Protein AF-A0A536NIT0-F1 (afdb_monomer)

Foldseek 3Di:
DDPVVVVVVVCVVVVVVVVCVVVVPDDPLCPVLVVLLVQLVVLCQLVVLVVQCVPDDDPVSVVVSVVSNVVSVCSNVVSVVVSVVSCVVVPPDDDPPDD

Mean predicted aligned error: 5.68 Å

Radius of gyration: 19.62 Å; Cα contacts (8 Å, |Δi|>4): 56; chains: 1; bounding box: 55×38×44 Å

Secondary structure (DSSP, 8-state):
--HHHHHHHHHHHHHHHHHHHHHTTS-GGGHHHHHHHHHHHGGGHHHHHHHHHHT--SHHHHHHHHHHHHHHHHHHHHHHHHHHHHHHTTS--PPP---

Nearest PDB structures (foldseek):
  4o93-assembly1_A  TM=9.465E-01  e=9.249E-07  Thermus thermophilus HB27
  4o9p-assembly2_A  TM=9.479E-01  e=1.241E-06  Thermus thermophilus HB27
  4o9u-assembly1_A  TM=9.653E-01  e=3.184E-06  Thermus thermophilus HB27
  4o9t-assembly4_G  TM=9.555E-01  e=6.085E-06  Thermus thermophilus HB27

pLDDT: mean 93.03, std 9.58, range [58.72, 98.44]

Sequence (99 aa):
MSTELLNEFTFFVLAVFVGIEVISKVPTILHTPLMSGTNAIHGIILVGAIVIAAGASSPVSIALGLVAVILATTNVVGGFVVTDRMLEMFKGRQAPRNQ

Structure (mmCIF, N/CA/C/O backbone):
data_AF-A0A536NIT0-F1
#
_entry.id   AF-A0A536NIT0-F1
#
loop_
_atom_site.group_PDB
_atom_site.id
_atom_site.type_symbol
_atom_site.label_atom_id
_atom_site.label_alt_id
_atom_site.label_comp_id
_atom_site.label_asym_id
_atom_site.label_entity_id
_atom_site.label_seq_id
_atom_site.pdbx_PDB_ins_code
_atom_site.Cartn_x
_atom_site.Cartn_y
_atom_site.Cartn_z
_atom_site.occupancy
_atom_site.B_iso_or_equiv
_atom_site.auth_seq_id
_atom_site.auth_comp_id
_atom_site.auth_asym_id
_atom_site.auth_atom_id
_atom_site.pdbx_PDB_model_num
ATOM 1 N N . MET A 1 1 ? 16.005 23.050 -8.428 1.00 64.06 1 MET A N 1
ATOM 2 C CA . MET A 1 1 ? 15.093 21.885 -8.376 1.00 64.06 1 MET A CA 1
ATOM 3 C C . MET A 1 1 ? 14.054 22.052 -9.471 1.00 64.06 1 MET A C 1
ATOM 5 O O . MET A 1 1 ? 13.638 23.185 -9.683 1.00 64.06 1 MET A O 1
ATOM 9 N N . SER A 1 2 ? 13.681 20.987 -10.185 1.00 88.56 2 SER A N 1
ATOM 10 C CA . SER A 1 2 ? 12.540 21.028 -11.112 1.00 88.56 2 SER A CA 1
ATOM 11 C C . SER A 1 2 ? 11.237 21.226 -10.326 1.00 88.56 2 SER A C 1
ATOM 13 O O . SER A 1 2 ? 11.141 20.827 -9.164 1.00 88.56 2 SER A O 1
ATOM 15 N N . THR A 1 3 ? 10.243 21.871 -10.937 1.00 93.25 3 THR A N 1
ATOM 16 C CA . THR A 1 3 ? 8.918 22.095 -10.330 1.00 93.25 3 THR A CA 1
ATOM 17 C C . THR A 1 3 ? 8.217 20.781 -9.979 1.00 93.25 3 THR A C 1
ATOM 19 O O . THR A 1 3 ? 7.574 20.701 -8.940 1.00 93.25 3 THR A O 1
ATOM 22 N N . GLU A 1 4 ? 8.402 19.733 -10.784 1.00 95.06 4 GLU A N 1
ATOM 23 C CA . GLU A 1 4 ? 7.899 18.379 -10.507 1.00 95.06 4 GLU A CA 1
ATOM 24 C C . GLU A 1 4 ? 8.472 17.801 -9.212 1.00 95.06 4 GLU A C 1
ATOM 26 O O . GLU A 1 4 ? 7.708 17.409 -8.336 1.00 95.06 4 GLU A O 1
ATOM 31 N N . LEU A 1 5 ? 9.797 17.844 -9.033 1.00 95.25 5 LEU A N 1
ATOM 32 C CA . LEU A 1 5 ? 10.438 17.338 -7.817 1.00 95.25 5 LEU A CA 1
ATOM 33 C C . LEU A 1 5 ? 9.992 18.122 -6.575 1.00 95.25 5 LEU A C 1
ATOM 35 O O . LEU A 1 5 ? 9.806 17.542 -5.509 1.00 95.25 5 LEU A O 1
ATOM 39 N N . LEU A 1 6 ? 9.810 19.443 -6.702 1.00 96.00 6 LEU A N 1
ATOM 40 C CA . LEU A 1 6 ? 9.258 20.263 -5.620 1.00 96.00 6 LEU A CA 1
ATOM 41 C C . LEU A 1 6 ? 7.822 19.843 -5.271 1.00 96.00 6 LEU A C 1
ATOM 43 O O . LEU A 1 6 ? 7.490 19.761 -4.088 1.00 96.00 6 LEU A O 1
ATOM 47 N N . ASN A 1 7 ? 6.988 19.543 -6.268 1.00 96.75 7 ASN A N 1
ATOM 48 C CA . ASN A 1 7 ? 5.612 19.094 -6.056 1.00 96.75 7 ASN A CA 1
ATOM 49 C C . ASN A 1 7 ? 5.558 17.703 -5.411 1.00 96.75 7 ASN A C 1
ATOM 51 O O . ASN A 1 7 ? 4.870 17.531 -4.409 1.00 96.75 7 ASN A O 1
ATOM 55 N N . GLU A 1 8 ? 6.314 16.731 -5.928 1.00 96.19 8 GLU A N 1
ATOM 56 C CA . GLU A 1 8 ? 6.403 15.376 -5.368 1.00 96.19 8 GLU A CA 1
ATOM 57 C C . GLU A 1 8 ? 6.904 15.402 -3.925 1.00 96.19 8 GLU A C 1
ATOM 59 O O . GLU A 1 8 ? 6.322 14.760 -3.051 1.00 96.19 8 GLU A O 1
ATOM 64 N N . PHE A 1 9 ? 7.935 16.203 -3.647 1.00 97.00 9 PHE A N 1
ATOM 65 C CA . PHE A 1 9 ? 8.449 16.373 -2.294 1.00 97.00 9 PHE A CA 1
ATOM 66 C C . PHE A 1 9 ? 7.422 17.038 -1.369 1.00 97.00 9 PHE A C 1
ATOM 68 O O . PHE A 1 9 ? 7.249 16.610 -0.229 1.00 97.00 9 PHE A O 1
ATOM 75 N N . THR A 1 10 ? 6.690 18.038 -1.863 1.00 97.31 10 THR A N 1
ATOM 76 C CA . THR A 1 10 ? 5.598 18.672 -1.111 1.00 97.31 10 THR A CA 1
ATOM 77 C C . THR A 1 10 ? 4.508 17.656 -0.773 1.00 97.31 10 THR A C 1
ATOM 79 O O . THR A 1 10 ? 4.105 17.554 0.385 1.00 97.31 10 THR A O 1
ATOM 82 N N . PHE A 1 11 ? 4.062 16.857 -1.747 1.00 97.56 11 PHE A N 1
ATOM 83 C CA . PHE A 1 11 ? 3.067 15.808 -1.521 1.00 97.56 11 PHE A CA 1
ATOM 84 C C . PHE A 1 11 ? 3.566 14.745 -0.549 1.00 97.56 11 PHE A C 1
ATOM 86 O O . PHE A 1 11 ? 2.821 14.350 0.344 1.00 97.56 11 PHE A O 1
ATOM 93 N N . PHE A 1 12 ? 4.824 14.326 -0.673 1.00 97.81 12 PHE A N 1
ATOM 94 C CA . PHE A 1 12 ? 5.445 13.372 0.236 1.00 97.81 12 PHE A CA 1
ATOM 95 C C . PHE A 1 12 ? 5.430 13.881 1.682 1.00 97.81 12 PHE A C 1
ATOM 97 O O . PHE A 1 12 ? 4.930 13.195 2.572 1.00 97.81 12 PHE A O 1
ATOM 104 N N . VAL A 1 13 ? 5.912 15.104 1.916 1.00 98.25 13 VAL A N 1
ATOM 105 C CA . VAL A 1 13 ? 5.955 15.702 3.257 1.00 98.25 13 VAL A CA 1
ATOM 106 C C . VAL A 1 13 ? 4.546 15.854 3.835 1.00 98.25 13 VAL A C 1
ATOM 108 O O . VAL A 1 13 ? 4.304 15.447 4.971 1.00 98.25 13 VAL A O 1
ATOM 111 N N . LEU A 1 14 ? 3.594 16.381 3.057 1.00 98.44 14 LEU A N 1
ATOM 112 C CA . LEU A 1 14 ? 2.208 16.536 3.507 1.00 98.44 14 LEU A CA 1
ATOM 113 C C . LEU A 1 14 ? 1.541 15.185 3.808 1.00 98.44 14 LEU A C 1
ATOM 115 O O . LEU A 1 14 ? 0.859 15.062 4.823 1.00 98.44 14 LEU A O 1
ATOM 119 N N . ALA A 1 15 ? 1.771 14.157 2.987 1.00 97.88 15 ALA A N 1
ATOM 120 C CA . ALA A 1 15 ? 1.247 12.813 3.222 1.00 97.88 15 ALA A CA 1
ATOM 121 C C . ALA A 1 15 ? 1.801 12.191 4.515 1.00 97.88 15 ALA A C 1
ATOM 123 O O . ALA A 1 15 ? 1.048 11.549 5.248 1.00 97.88 15 ALA A O 1
ATOM 124 N N . VAL A 1 16 ? 3.080 12.420 4.839 1.00 98.19 16 VAL A N 1
ATOM 125 C CA . VAL A 1 16 ? 3.677 11.982 6.113 1.00 98.19 16 VAL A CA 1
ATOM 126 C C . VAL A 1 16 ? 2.986 12.653 7.301 1.00 98.19 16 VAL A C 1
ATOM 128 O O . VAL A 1 16 ? 2.591 11.959 8.239 1.00 98.19 16 VAL A O 1
ATOM 131 N N . PHE A 1 17 ? 2.778 13.975 7.254 1.00 9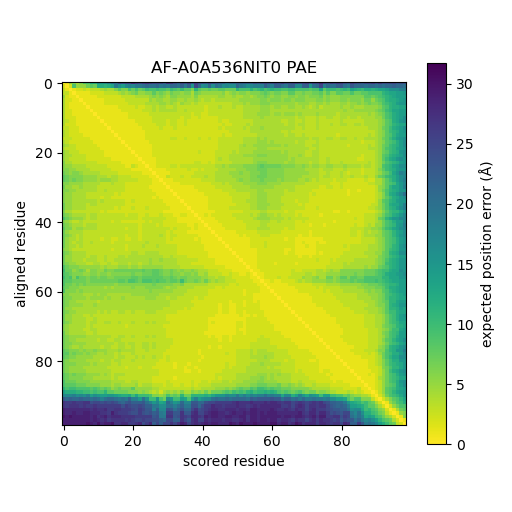8.38 17 PHE A N 1
ATOM 132 C CA . PHE A 1 17 ? 2.049 14.690 8.310 1.00 98.38 17 PHE A CA 1
ATOM 133 C C . PHE A 1 17 ? 0.627 14.152 8.490 1.00 98.38 17 PHE A C 1
ATOM 135 O O . PHE A 1 17 ? 0.211 13.882 9.616 1.00 98.38 17 PHE A O 1
ATOM 142 N N . VAL A 1 18 ? -0.098 13.931 7.389 1.00 98.19 18 VAL A N 1
ATOM 143 C CA . VAL A 1 18 ? -1.440 13.332 7.424 1.00 98.19 18 VAL A CA 1
ATOM 144 C C . VAL A 1 18 ? -1.399 11.934 8.045 1.00 98.19 18 VAL A C 1
ATOM 146 O O . VAL A 1 18 ? -2.225 11.625 8.901 1.00 98.19 18 VAL A O 1
ATOM 149 N N . GLY A 1 19 ? -0.425 11.099 7.674 1.00 96.69 19 GLY A N 1
ATOM 150 C CA . GLY A 1 19 ? -0.263 9.756 8.230 1.00 96.69 19 GLY A CA 1
ATOM 151 C C . GLY A 1 19 ? -0.074 9.759 9.750 1.00 96.69 19 GLY A C 1
ATOM 152 O O . GLY A 1 19 ? -0.765 9.023 10.455 1.00 96.69 19 GLY A O 1
ATOM 153 N N . ILE A 1 20 ? 0.803 10.628 10.262 1.00 97.62 20 ILE A N 1
ATOM 154 C CA . ILE A 1 20 ? 1.038 10.790 11.707 1.00 97.62 20 ILE A CA 1
ATOM 155 C C . ILE A 1 20 ? -0.249 11.232 12.414 1.00 97.62 20 ILE A C 1
ATOM 157 O O . ILE A 1 20 ? -0.643 10.639 13.421 1.00 97.62 20 ILE A O 1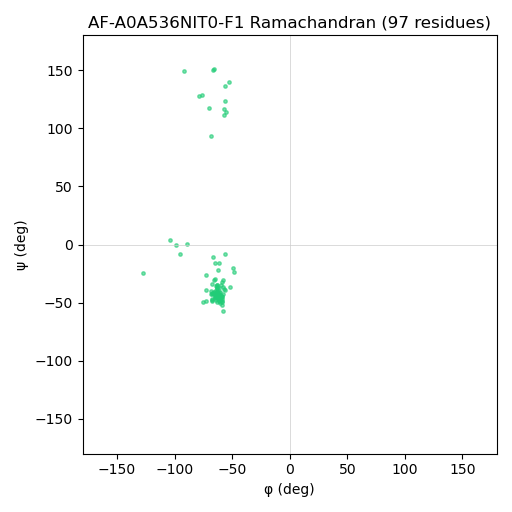
ATOM 161 N N . GLU A 1 21 ? -0.928 12.243 11.874 1.00 97.81 21 GLU A N 1
A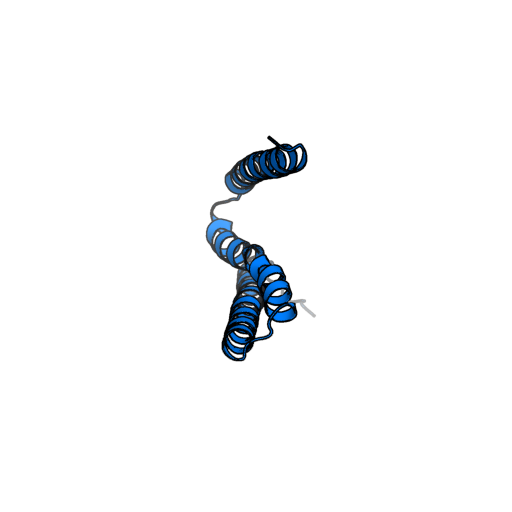TOM 162 C CA . GLU A 1 21 ? -2.112 12.849 12.484 1.00 97.81 21 GLU A CA 1
ATOM 163 C C . GLU A 1 21 ? -3.321 11.899 12.521 1.00 97.81 21 GLU A C 1
ATOM 165 O O . GLU A 1 21 ? -4.121 11.939 13.463 1.00 97.81 21 GLU A O 1
ATOM 170 N N . VAL A 1 22 ? -3.459 11.034 11.510 1.00 96.62 22 VAL A N 1
ATOM 171 C CA . VAL A 1 22 ? -4.517 10.017 11.435 1.00 96.62 22 VAL A CA 1
ATOM 172 C C . VAL A 1 22 ? -4.226 8.853 12.383 1.00 96.62 22 VAL A C 1
ATOM 174 O O . VAL A 1 22 ? -5.099 8.487 13.172 1.00 96.62 22 VAL A O 1
ATOM 177 N N . ILE A 1 23 ? -3.010 8.291 12.360 1.00 96.19 23 ILE A N 1
ATOM 178 C CA . ILE A 1 23 ? -2.648 7.129 13.195 1.00 96.19 23 ILE A CA 1
ATOM 179 C C . ILE A 1 23 ? -2.696 7.481 14.688 1.00 96.19 23 ILE A C 1
ATOM 181 O O . ILE A 1 23 ? -3.155 6.666 15.489 1.00 96.19 23 ILE A O 1
ATOM 185 N N . SER A 1 24 ? -2.313 8.707 15.061 1.00 96.75 24 SER A N 1
ATOM 186 C CA . SER A 1 24 ? -2.318 9.174 16.457 1.00 96.75 24 SER A CA 1
ATOM 187 C C . SER A 1 24 ? -3.709 9.189 17.108 1.00 96.75 24 SER A C 1
ATOM 189 O O . SER A 1 24 ? -3.809 9.266 18.330 1.00 96.75 24 SER A O 1
ATOM 191 N N . LYS A 1 25 ? -4.790 9.110 16.318 1.00 96.75 25 LYS A N 1
ATOM 192 C CA . LYS A 1 25 ? -6.179 9.113 16.810 1.00 96.75 25 LYS A CA 1
ATOM 193 C C . LYS A 1 25 ? -6.853 7.741 16.788 1.00 96.75 25 LYS A C 1
ATOM 195 O O . LYS A 1 25 ? -8.041 7.646 17.092 1.00 96.75 25 LYS A O 1
ATOM 200 N N . VAL A 1 26 ? -6.139 6.680 16.416 1.00 96.44 26 VAL A N 1
ATOM 201 C CA . VAL A 1 26 ? -6.715 5.331 16.379 1.00 96.44 26 VAL A CA 1
ATOM 202 C C . VAL A 1 26 ? -6.763 4.748 17.800 1.00 96.44 26 VAL A C 1
ATOM 204 O O . VAL A 1 26 ? -5.734 4.731 18.477 1.00 96.44 26 VAL A O 1
ATOM 207 N N . PRO A 1 27 ? -7.919 4.247 18.279 1.00 95.44 27 PRO A N 1
ATOM 208 C CA . PRO A 1 27 ? -8.019 3.626 19.598 1.00 95.44 27 PRO A CA 1
ATOM 209 C C . PRO A 1 27 ? -7.196 2.335 19.674 1.00 95.44 27 PRO A C 1
ATOM 211 O O . PRO A 1 27 ? -7.065 1.605 18.690 1.00 95.44 27 PRO A O 1
ATOM 214 N N . THR A 1 28 ? -6.711 1.998 20.870 1.00 94.06 28 THR A N 1
ATOM 215 C CA . THR A 1 28 ? -5.774 0.878 21.079 1.00 94.06 28 THR A CA 1
ATOM 216 C C . THR A 1 28 ? -6.309 -0.479 20.628 1.00 94.06 28 THR A C 1
ATOM 218 O O . THR A 1 28 ? -5.553 -1.310 20.128 1.00 94.06 28 THR A O 1
ATOM 221 N N . ILE A 1 29 ? -7.625 -0.683 20.728 1.00 93.75 29 ILE A N 1
ATOM 222 C CA . ILE A 1 29 ? -8.302 -1.907 20.283 1.00 93.75 29 ILE A CA 1
ATOM 223 C C . ILE A 1 29 ? -8.174 -2.147 18.768 1.00 93.75 29 ILE A C 1
ATOM 225 O O . ILE A 1 29 ? -8.278 -3.281 18.309 1.00 93.75 29 ILE A O 1
ATOM 229 N N . LEU A 1 30 ? -7.910 -1.093 17.990 1.00 95.06 30 LEU A N 1
ATOM 230 C CA . LEU A 1 30 ? -7.766 -1.158 16.540 1.00 95.06 30 LEU A CA 1
ATOM 231 C C . LEU A 1 30 ? -6.309 -1.212 16.069 1.00 95.06 30 LEU A C 1
ATOM 233 O O . LEU A 1 30 ? -6.109 -1.319 14.867 1.00 95.06 30 LEU A O 1
ATOM 237 N N . HIS A 1 31 ? -5.287 -1.196 16.934 1.00 95.31 31 HIS A N 1
ATOM 238 C CA . HIS A 1 31 ? -3.892 -1.217 16.461 1.00 95.31 31 HIS A CA 1
ATOM 239 C C . HIS A 1 31 ? -3.538 -2.473 15.653 1.00 95.31 31 HIS A C 1
ATOM 241 O O . HIS A 1 31 ? -2.830 -2.371 14.654 1.00 95.31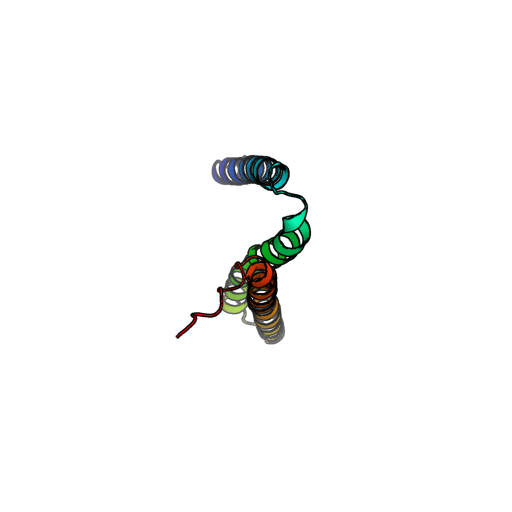 31 HIS A O 1
ATOM 247 N N . THR A 1 32 ? -4.056 -3.643 16.032 1.00 95.12 32 THR A N 1
ATOM 248 C CA . THR A 1 32 ? -3.801 -4.895 15.300 1.00 95.12 32 THR A CA 1
ATOM 249 C C . THR A 1 32 ? -4.548 -4.943 13.957 1.00 95.12 32 THR A C 1
ATOM 251 O O . THR A 1 32 ? -3.894 -5.180 12.938 1.00 95.12 32 THR A O 1
ATOM 254 N N . PRO A 1 33 ? -5.864 -4.636 13.885 1.00 94.75 33 PRO A N 1
ATOM 255 C CA . PRO A 1 33 ? -6.539 -4.431 12.602 1.00 94.75 33 PRO A CA 1
ATOM 256 C C . PRO A 1 33 ? -5.892 -3.341 11.740 1.00 94.75 33 PRO A C 1
ATOM 258 O O . PRO A 1 33 ? -5.771 -3.515 10.532 1.00 94.75 33 PRO A O 1
ATOM 261 N N . LEU A 1 34 ? -5.433 -2.240 12.346 1.00 95.81 34 LEU A N 1
ATOM 262 C CA . LEU A 1 34 ? -4.739 -1.152 11.657 1.00 95.81 34 LEU A CA 1
ATOM 263 C C . LEU A 1 34 ? -3.418 -1.635 11.059 1.00 95.81 34 LEU A C 1
ATOM 265 O O . LEU A 1 34 ? -3.149 -1.334 9.904 1.00 95.81 34 LEU A O 1
ATOM 269 N N . MET A 1 35 ? -2.622 -2.400 11.810 1.00 95.31 35 MET A N 1
ATOM 270 C CA . MET A 1 35 ? -1.376 -2.997 11.323 1.00 95.31 35 MET A CA 1
ATOM 271 C C . MET A 1 35 ? -1.626 -3.900 10.108 1.00 95.31 35 MET A C 1
ATOM 273 O O . MET A 1 35 ? -0.889 -3.835 9.127 1.00 95.31 35 MET A O 1
ATOM 277 N N . SER A 1 36 ? -2.684 -4.715 10.140 1.00 95.62 36 SER A N 1
ATOM 278 C CA . SER A 1 36 ? -3.083 -5.526 8.983 1.00 95.62 36 SER A CA 1
ATOM 279 C C . SER A 1 36 ? -3.576 -4.660 7.815 1.00 95.62 36 SER A C 1
ATOM 281 O O . SER A 1 36 ? -3.211 -4.901 6.664 1.00 95.62 36 SER A O 1
ATOM 283 N N . GLY A 1 37 ? -4.362 -3.619 8.096 1.00 95.19 37 GLY A N 1
ATOM 284 C CA . GLY A 1 37 ? -4.902 -2.714 7.084 1.00 95.19 37 GLY A CA 1
ATOM 285 C C . GLY A 1 37 ? -3.816 -1.916 6.366 1.00 95.19 37 GLY A C 1
ATOM 286 O O . GLY A 1 37 ? -3.820 -1.841 5.140 1.00 95.19 37 GLY A O 1
ATOM 287 N N . THR A 1 38 ? -2.831 -1.382 7.092 1.00 95.75 38 THR A N 1
ATOM 288 C CA . THR A 1 38 ? -1.674 -0.715 6.475 1.00 95.75 38 THR A CA 1
ATOM 289 C C . THR A 1 38 ? -0.814 -1.701 5.686 1.00 95.75 38 THR A C 1
ATOM 291 O O . THR A 1 38 ? -0.274 -1.315 4.648 1.00 95.75 38 THR A O 1
ATOM 294 N N . ASN A 1 39 ? -0.766 -2.980 6.093 1.00 95.00 39 ASN A N 1
ATOM 295 C CA . ASN A 1 39 ? -0.156 -4.048 5.300 1.00 95.00 39 ASN A CA 1
ATOM 296 C C . ASN A 1 39 ? -0.868 -4.292 3.955 1.00 95.00 39 ASN A C 1
ATOM 298 O O . ASN A 1 39 ? -0.211 -4.579 2.963 1.00 95.00 39 ASN A O 1
ATOM 302 N N . ALA A 1 40 ? -2.193 -4.147 3.901 1.00 94.38 40 ALA A N 1
ATOM 303 C CA . ALA A 1 40 ? -2.953 -4.238 2.654 1.00 94.38 40 ALA A CA 1
ATOM 304 C C . ALA A 1 40 ? -2.750 -3.007 1.750 1.00 94.38 40 ALA A C 1
ATOM 306 O O . ALA A 1 40 ? -2.641 -3.138 0.532 1.00 94.38 40 ALA A O 1
ATOM 307 N N . ILE A 1 41 ? -2.675 -1.809 2.344 1.00 95.44 41 ILE A N 1
ATOM 308 C CA . ILE A 1 41 ? -2.543 -0.536 1.614 1.00 95.44 41 ILE A CA 1
ATOM 309 C C . ILE A 1 41 ? -1.182 -0.415 0.920 1.00 95.44 41 ILE A C 1
ATOM 311 O O . ILE A 1 41 ? -1.125 0.011 -0.235 1.00 95.44 41 ILE A O 1
ATOM 315 N N . HIS A 1 42 ? -0.080 -0.804 1.577 1.00 95.69 42 HIS A N 1
ATOM 316 C CA . HIS A 1 42 ? 1.243 -0.749 0.929 1.00 95.69 42 HIS A CA 1
ATOM 317 C C . HIS A 1 42 ? 1.381 -1.742 -0.235 1.00 95.69 42 HIS A C 1
ATOM 319 O O . HIS A 1 42 ? 2.265 -1.583 -1.075 1.00 95.69 42 HIS A O 1
ATOM 325 N N . GLY A 1 43 ? 0.427 -2.665 -0.380 1.00 95.56 43 GLY A N 1
ATOM 326 C CA . GLY A 1 43 ? 0.258 -3.508 -1.554 1.00 95.56 43 GLY A CA 1
ATOM 327 C C . GLY A 1 43 ? 0.094 -2.746 -2.883 1.00 95.56 43 GLY A C 1
ATOM 328 O O . GLY A 1 43 ? 0.188 -3.354 -3.950 1.00 95.56 43 GLY A O 1
ATOM 329 N N . ILE A 1 44 ? -0.041 -1.410 -2.858 1.00 96.38 44 ILE A N 1
ATOM 330 C CA . ILE A 1 44 ? 0.083 -0.525 -4.033 1.00 96.38 44 ILE A CA 1
ATOM 331 C C . ILE A 1 44 ? 1.348 -0.785 -4.872 1.00 96.38 44 ILE A C 1
ATOM 333 O O . ILE A 1 44 ? 1.358 -0.483 -6.067 1.00 96.38 44 ILE A O 1
ATOM 337 N N . ILE A 1 45 ? 2.378 -1.427 -4.302 1.00 96.75 45 ILE A N 1
ATOM 338 C CA . ILE A 1 45 ? 3.532 -1.968 -5.040 1.00 96.75 45 ILE A CA 1
ATOM 339 C C . ILE A 1 45 ? 3.142 -2.809 -6.271 1.00 96.75 45 ILE A C 1
ATOM 341 O O . ILE A 1 45 ? 3.925 -2.891 -7.216 1.00 96.75 45 ILE A O 1
ATOM 345 N N . LEU A 1 46 ? 1.930 -3.379 -6.310 1.00 97.94 46 LEU A N 1
ATOM 346 C CA . LEU A 1 46 ? 1.384 -4.081 -7.473 1.00 97.94 46 LEU A CA 1
ATOM 347 C C . LEU A 1 46 ? 1.350 -3.203 -8.729 1.00 97.94 46 LEU A C 1
ATOM 349 O O . LEU A 1 46 ? 1.670 -3.687 -9.811 1.00 97.94 46 LEU A O 1
ATOM 353 N N . VAL A 1 47 ? 1.028 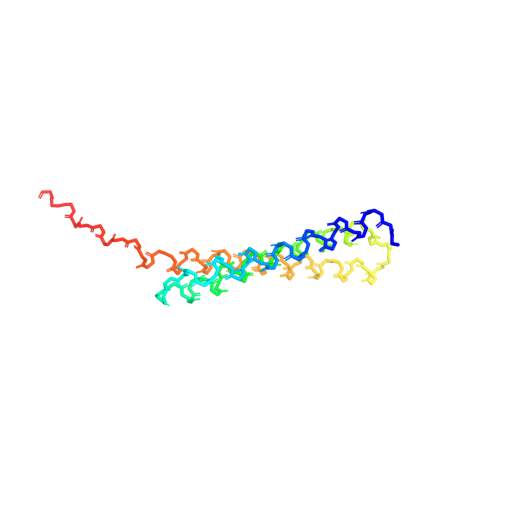-1.913 -8.598 1.00 97.94 47 VAL A N 1
ATOM 354 C CA . VAL A 1 47 ? 1.030 -0.974 -9.732 1.00 97.94 47 VAL A CA 1
ATOM 355 C C . VAL A 1 47 ? 2.439 -0.851 -10.308 1.00 97.94 47 VAL A C 1
ATOM 357 O O . VAL A 1 47 ? 2.623 -0.976 -11.517 1.00 97.94 47 VAL A O 1
ATOM 360 N N . GLY A 1 48 ? 3.445 -0.692 -9.445 1.00 96.81 48 GLY A N 1
ATOM 361 C CA . GLY A 1 48 ? 4.848 -0.655 -9.862 1.00 96.81 48 GLY A CA 1
ATOM 362 C C . GLY A 1 48 ? 5.296 -1.964 -10.516 1.00 96.81 48 GLY A C 1
ATOM 363 O O . GLY A 1 48 ? 5.931 -1.940 -11.568 1.00 96.81 48 GLY A O 1
ATOM 364 N N . ALA A 1 49 ? 4.912 -3.110 -9.946 1.00 97.62 49 ALA A N 1
ATOM 365 C CA . ALA A 1 49 ? 5.225 -4.424 -10.504 1.00 97.62 49 ALA A CA 1
ATOM 366 C C . ALA A 1 49 ? 4.628 -4.619 -11.909 1.00 97.62 49 ALA A C 1
ATOM 368 O O . ALA A 1 49 ? 5.317 -5.124 -12.792 1.00 97.62 49 ALA A O 1
ATOM 369 N N . ILE A 1 50 ? 3.388 -4.171 -12.139 1.00 97.81 50 ILE A N 1
ATOM 370 C CA . ILE A 1 50 ? 2.738 -4.214 -13.458 1.00 97.81 50 ILE A CA 1
ATOM 371 C C . ILE A 1 50 ? 3.475 -3.318 -14.458 1.00 97.81 50 ILE A C 1
ATOM 373 O O . ILE A 1 50 ? 3.738 -3.756 -15.574 1.00 97.81 50 ILE A O 1
ATOM 377 N N . VAL A 1 51 ? 3.848 -2.094 -14.067 1.00 97.31 51 VAL A N 1
ATOM 378 C CA . VAL A 1 51 ? 4.597 -1.172 -14.941 1.00 97.31 51 VAL A CA 1
ATOM 379 C C . VAL A 1 51 ? 5.954 -1.765 -15.334 1.00 97.31 51 VAL A C 1
ATOM 381 O O . VAL A 1 51 ? 6.322 -1.732 -16.507 1.00 97.31 51 VAL A O 1
ATOM 384 N N . ILE A 1 52 ? 6.678 -2.365 -14.384 1.00 95.94 52 ILE A N 1
ATOM 385 C CA . ILE A 1 52 ? 7.963 -3.028 -14.649 1.00 95.94 52 ILE A CA 1
ATOM 386 C C . ILE A 1 52 ? 7.772 -4.243 -15.564 1.00 95.94 52 ILE A C 1
ATOM 388 O O . ILE A 1 52 ? 8.515 -4.404 -16.531 1.00 95.94 52 ILE A O 1
ATOM 392 N N . ALA A 1 53 ? 6.771 -5.083 -15.287 1.00 96.81 53 ALA A N 1
ATOM 393 C CA . ALA A 1 53 ? 6.475 -6.259 -16.099 1.00 96.81 53 ALA A CA 1
ATOM 394 C C . ALA A 1 53 ? 6.071 -5.882 -17.534 1.00 96.81 53 ALA A C 1
ATOM 396 O O . ALA A 1 53 ? 6.478 -6.557 -18.475 1.00 96.81 53 ALA A O 1
ATOM 397 N N . ALA A 1 54 ? 5.334 -4.781 -17.716 1.00 96.25 54 ALA A N 1
ATOM 398 C CA . ALA A 1 54 ? 4.942 -4.277 -19.032 1.00 96.25 54 ALA A CA 1
ATOM 399 C C . ALA A 1 54 ? 6.140 -3.814 -19.882 1.00 96.25 54 ALA A C 1
ATOM 401 O O . ALA A 1 54 ? 6.091 -3.903 -21.106 1.00 96.25 54 ALA A O 1
ATOM 402 N N . GLY A 1 55 ? 7.218 -3.341 -19.248 1.00 95.31 55 GLY A N 1
ATOM 403 C CA . GLY A 1 55 ? 8.458 -2.943 -19.921 1.00 95.31 55 GLY A CA 1
ATOM 404 C C . GLY A 1 55 ? 9.488 -4.066 -20.096 1.00 95.31 55 GLY A C 1
ATOM 405 O O . GLY A 1 55 ? 10.578 -3.816 -20.613 1.00 95.31 55 GLY A O 1
ATOM 406 N N . ALA A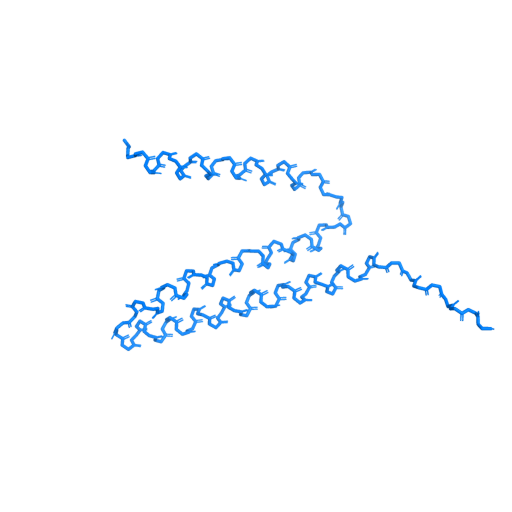 1 56 ? 9.197 -5.289 -19.642 1.00 96.31 56 ALA A N 1
ATOM 407 C CA . ALA A 1 56 ? 10.158 -6.385 -19.630 1.00 96.31 56 ALA A CA 1
ATOM 408 C C . ALA A 1 56 ? 10.371 -6.989 -21.031 1.00 96.31 56 ALA A C 1
ATOM 410 O O . ALA A 1 56 ? 9.425 -7.393 -21.702 1.00 96.31 56 ALA A O 1
ATOM 411 N N . SER A 1 57 ? 11.633 -7.100 -21.456 1.00 96.19 57 SER A N 1
ATOM 412 C CA . SER A 1 57 ? 12.012 -7.586 -22.796 1.00 96.19 57 SER A CA 1
ATOM 413 C C . SER A 1 57 ? 13.025 -8.732 -22.784 1.00 96.19 57 SER A C 1
ATOM 415 O O . SER A 1 57 ? 13.069 -9.529 -23.720 1.00 96.19 57 SER A O 1
ATOM 417 N N . SER A 1 58 ? 13.826 -8.862 -21.723 1.00 97.75 58 SER A N 1
ATOM 418 C CA . SER A 1 58 ? 14.740 -9.994 -21.547 1.00 97.75 58 SER A CA 1
ATOM 419 C C . SER A 1 58 ? 14.065 -11.126 -20.761 1.00 97.75 58 SER A C 1
ATOM 421 O O . SER A 1 58 ? 13.274 -10.837 -19.854 1.00 97.75 58 SER A O 1
ATOM 423 N N . PRO A 1 59 ? 14.414 -12.405 -21.008 1.00 96.94 59 PRO A N 1
ATOM 424 C CA . PRO A 1 59 ? 13.858 -13.537 -20.260 1.00 96.94 59 PRO A CA 1
ATOM 425 C C . PRO A 1 59 ? 13.978 -13.386 -18.736 1.00 96.94 59 PRO A C 1
ATOM 427 O O . PRO A 1 59 ? 13.054 -13.726 -18.002 1.00 96.94 59 PRO A O 1
ATOM 430 N N . VAL A 1 60 ? 15.086 -12.805 -18.261 1.00 97.69 60 VAL A N 1
ATOM 431 C CA . VAL A 1 60 ? 15.311 -12.527 -16.834 1.00 97.69 60 VAL A CA 1
ATOM 432 C C . VAL A 1 60 ? 14.346 -11.456 -16.321 1.00 97.69 60 VAL A C 1
ATOM 434 O O . VAL A 1 60 ? 13.707 -11.657 -15.292 1.00 97.69 60 VAL A O 1
ATOM 437 N N . SER A 1 61 ? 14.194 -10.339 -17.040 1.00 97.00 61 SER A N 1
ATOM 438 C CA . SER A 1 61 ? 13.265 -9.269 -16.642 1.00 97.00 61 SER A CA 1
ATOM 439 C C . SER A 1 61 ? 11.805 -9.725 -16.640 1.00 97.00 61 SER A C 1
ATOM 441 O O . SER A 1 61 ? 11.049 -9.332 -15.757 1.00 97.00 61 SER A O 1
ATOM 443 N N . ILE A 1 62 ? 11.425 -10.604 -17.572 1.00 97.25 62 ILE A N 1
ATOM 444 C CA . ILE A 1 62 ? 10.077 -11.179 -17.645 1.00 97.25 62 ILE A CA 1
ATOM 445 C C . ILE A 1 62 ? 9.833 -12.092 -16.440 1.00 97.25 62 ILE A C 1
ATOM 447 O O . ILE A 1 62 ? 8.807 -11.969 -15.775 1.00 97.25 62 ILE A O 1
ATOM 451 N N . ALA A 1 63 ? 10.789 -12.968 -16.115 1.00 97.81 63 ALA A N 1
ATOM 452 C CA . ALA A 1 63 ? 10.685 -13.848 -14.955 1.00 97.81 63 ALA A CA 1
ATOM 453 C C . ALA A 1 63 ? 10.584 -13.054 -13.640 1.00 97.81 63 ALA A C 1
ATOM 455 O O . ALA A 1 63 ? 9.724 -13.341 -12.809 1.00 97.81 63 ALA A O 1
ATOM 456 N N . LEU A 1 64 ? 11.414 -12.020 -13.469 1.00 97.75 64 LEU A N 1
ATOM 457 C CA . LEU A 1 64 ? 11.368 -11.153 -12.289 1.00 97.75 64 LEU A CA 1
ATOM 458 C C . LEU A 1 64 ? 10.069 -10.343 -12.215 1.00 97.75 64 LEU A C 1
ATOM 460 O O . LEU A 1 64 ? 9.490 -10.243 -11.137 1.00 97.75 64 LEU A O 1
ATOM 464 N N . GLY A 1 65 ? 9.583 -9.815 -13.342 1.00 97.31 65 GLY A N 1
ATOM 465 C CA . GLY A 1 65 ? 8.302 -9.112 -13.416 1.00 97.31 65 GLY A CA 1
ATOM 466 C C . GLY A 1 65 ? 7.129 -10.012 -13.027 1.00 97.31 65 GLY A C 1
ATOM 467 O O . GLY A 1 65 ? 6.287 -9.614 -12.225 1.00 97.31 65 GLY A O 1
ATOM 468 N N . LEU A 1 66 ? 7.116 -11.259 -13.508 1.00 97.31 66 LEU A N 1
ATOM 469 C CA . LEU A 1 66 ? 6.106 -12.250 -13.137 1.00 97.31 66 LEU A CA 1
ATOM 470 C C . LEU A 1 66 ? 6.121 -12.538 -11.627 1.00 97.31 66 LEU A C 1
ATOM 472 O O . LEU A 1 66 ? 5.075 -12.487 -10.980 1.00 97.31 66 LEU A O 1
ATOM 476 N N . VAL A 1 67 ? 7.300 -12.797 -11.052 1.00 98.19 67 VAL A N 1
ATOM 477 C CA . VAL A 1 67 ? 7.448 -13.035 -9.606 1.00 98.19 67 VAL A CA 1
ATOM 478 C C . VAL A 1 67 ? 7.011 -11.808 -8.805 1.00 98.19 67 VAL A C 1
ATOM 480 O O . VAL A 1 67 ? 6.273 -11.94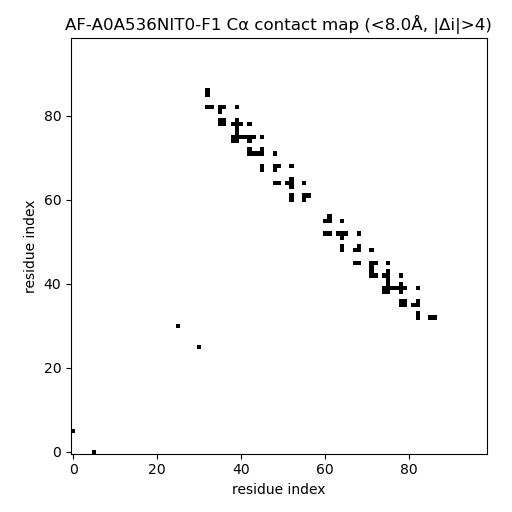9 -7.831 1.00 98.19 67 VAL A O 1
ATOM 483 N N . ALA A 1 68 ? 7.401 -10.604 -9.229 1.00 97.94 68 ALA A N 1
ATOM 484 C CA . ALA A 1 68 ? 7.018 -9.359 -8.570 1.00 97.94 68 ALA A CA 1
ATOM 485 C C . ALA A 1 68 ? 5.494 -9.170 -8.544 1.00 97.94 68 ALA A C 1
ATOM 487 O O . ALA A 1 68 ? 4.938 -8.854 -7.493 1.00 97.94 68 ALA A O 1
ATOM 488 N N . VAL A 1 69 ? 4.805 -9.422 -9.662 1.00 98.31 69 VAL A N 1
ATOM 489 C CA . VAL A 1 69 ? 3.339 -9.328 -9.741 1.00 98.31 69 VAL A CA 1
ATOM 490 C C . VAL A 1 69 ? 2.666 -10.363 -8.836 1.00 98.31 69 VAL A C 1
ATOM 492 O O . VAL A 1 69 ? 1.722 -10.016 -8.125 1.00 98.31 69 VAL A O 1
ATOM 495 N N . ILE A 1 70 ? 3.154 -11.609 -8.800 1.00 98.31 70 ILE A N 1
ATOM 496 C CA . ILE A 1 70 ? 2.606 -12.662 -7.926 1.00 98.31 70 ILE A CA 1
ATOM 497 C C . ILE A 1 70 ? 2.743 -12.271 -6.450 1.00 98.31 70 ILE A C 1
ATOM 499 O O . ILE A 1 70 ? 1.771 -12.350 -5.692 1.00 98.31 70 ILE A O 1
ATOM 503 N N . LEU A 1 71 ? 3.931 -11.825 -6.038 1.00 97.81 71 LEU A N 1
ATOM 504 C CA . LEU A 1 71 ? 4.192 -11.426 -4.655 1.00 97.81 71 LEU A CA 1
ATOM 505 C C . LEU A 1 71 ? 3.364 -10.200 -4.256 1.00 97.81 71 LEU A C 1
ATOM 507 O O . LEU A 1 71 ? 2.741 -10.204 -3.194 1.00 97.81 71 LEU A O 1
ATOM 511 N N . ALA A 1 72 ? 3.291 -9.187 -5.121 1.00 97.88 72 ALA A N 1
ATOM 512 C CA . ALA A 1 72 ? 2.500 -7.988 -4.871 1.00 97.88 72 ALA A CA 1
ATOM 513 C C . ALA A 1 72 ? 0.994 -8.292 -4.789 1.00 97.88 72 ALA A C 1
ATOM 515 O O . ALA A 1 72 ? 0.311 -7.812 -3.886 1.00 97.88 72 ALA A O 1
ATOM 516 N N . THR A 1 73 ? 0.485 -9.155 -5.674 1.00 97.69 73 THR A N 1
ATOM 517 C CA . THR A 1 73 ? -0.918 -9.597 -5.647 1.00 97.69 73 THR A CA 1
ATOM 518 C C . THR A 1 73 ? -1.225 -10.360 -4.362 1.00 97.69 73 THR A C 1
ATOM 520 O O . THR A 1 73 ? -2.236 -10.099 -3.714 1.00 97.69 73 THR A O 1
ATOM 523 N N . THR A 1 74 ? -0.335 -11.268 -3.951 1.00 97.38 74 THR A N 1
ATOM 524 C CA . THR A 1 74 ? -0.491 -12.036 -2.707 1.00 97.38 74 THR A CA 1
ATOM 525 C C . THR A 1 74 ? -0.512 -11.117 -1.484 1.00 97.38 74 THR A C 1
ATOM 527 O O . THR A 1 74 ? -1.330 -11.317 -0.588 1.00 97.38 74 THR A O 1
ATOM 530 N N . ASN A 1 75 ? 0.339 -10.086 -1.455 1.00 96.06 75 ASN A N 1
ATOM 531 C CA . ASN A 1 75 ? 0.361 -9.098 -0.380 1.00 96.06 75 ASN A CA 1
ATOM 532 C C . ASN A 1 75 ? -0.952 -8.296 -0.293 1.00 96.06 75 ASN A C 1
ATOM 534 O O . ASN A 1 75 ? -1.545 -8.251 0.784 1.00 96.06 75 ASN A O 1
ATOM 538 N N . VAL A 1 76 ? -1.440 -7.748 -1.416 1.00 96.50 76 VAL A N 1
ATOM 539 C CA . VAL A 1 76 ? -2.725 -7.024 -1.481 1.00 96.50 76 VAL A CA 1
ATOM 540 C C . VAL A 1 76 ? -3.872 -7.922 -1.029 1.00 96.50 76 VAL A C 1
ATOM 542 O O . VAL A 1 76 ? -4.582 -7.599 -0.079 1.00 96.50 76 VAL A O 1
ATOM 545 N N . VAL A 1 77 ? -4.049 -9.072 -1.684 1.00 96.75 77 VAL A N 1
ATOM 546 C CA . VAL A 1 77 ? -5.196 -9.957 -1.440 1.00 96.75 77 VAL A CA 1
ATOM 547 C C . VAL A 1 77 ? -5.157 -10.509 -0.018 1.00 96.75 77 VAL A C 1
ATOM 549 O O . VAL A 1 77 ? -6.153 -10.433 0.699 1.00 96.75 77 VAL A O 1
ATOM 552 N N . GLY A 1 78 ? -4.003 -11.017 0.421 1.00 95.62 78 GLY A N 1
ATOM 553 C CA . GLY A 1 78 ? -3.827 -11.529 1.777 1.00 95.62 78 GLY A CA 1
ATOM 554 C C . GLY A 1 78 ? -4.052 -10.450 2.835 1.00 95.62 78 GLY A C 1
ATOM 555 O O . GLY A 1 78 ? -4.756 -10.691 3.814 1.00 95.62 78 GLY A O 1
ATOM 556 N N . GLY A 1 79 ? -3.524 -9.243 2.611 1.00 95.31 79 GLY A N 1
ATOM 557 C CA . GLY A 1 79 ? -3.722 -8.101 3.496 1.00 95.31 79 GLY A CA 1
ATOM 558 C C . GLY A 1 79 ? -5.198 -7.738 3.660 1.00 95.31 79 GLY A C 1
ATOM 559 O O . GLY A 1 79 ? -5.669 -7.606 4.791 1.00 95.31 79 GLY A O 1
ATOM 560 N N . PHE A 1 80 ? -5.955 -7.627 2.564 1.00 94.69 80 PHE A N 1
ATOM 561 C CA . PHE A 1 80 ? -7.382 -7.294 2.631 1.00 94.69 80 PHE A CA 1
ATOM 562 C C . PHE A 1 80 ? -8.218 -8.407 3.276 1.00 94.69 80 PHE A C 1
ATOM 564 O O . PHE A 1 80 ? -9.052 -8.106 4.127 1.00 94.69 80 PHE A O 1
ATOM 571 N N . VAL A 1 81 ? -7.960 -9.680 2.953 1.00 96.31 81 VAL A N 1
ATOM 572 C CA . VAL A 1 81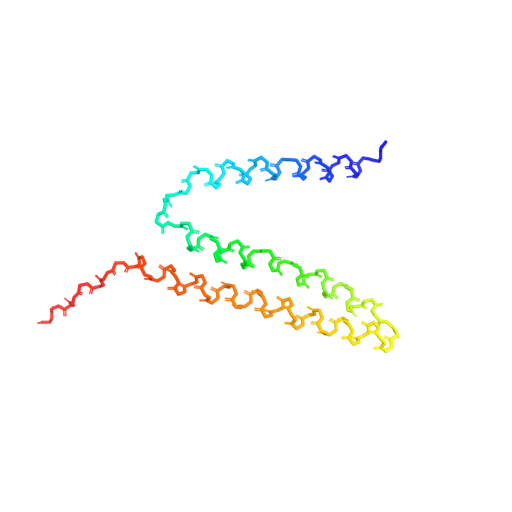 ? -8.688 -10.824 3.540 1.00 96.31 81 VAL A CA 1
ATOM 573 C C . VAL A 1 81 ? -8.467 -10.923 5.051 1.00 96.31 81 VAL A C 1
ATOM 575 O O . VAL A 1 81 ? -9.413 -11.146 5.807 1.00 96.31 81 VAL A O 1
ATOM 578 N N . VAL A 1 82 ? -7.224 -10.761 5.514 1.00 95.56 82 VAL A N 1
ATOM 579 C CA . VAL A 1 82 ? -6.911 -10.812 6.949 1.00 95.56 82 VAL A CA 1
ATOM 580 C C . VAL A 1 82 ? -7.517 -9.614 7.677 1.00 95.56 82 VAL A C 1
ATOM 582 O O . VAL A 1 82 ? -8.111 -9.786 8.740 1.00 95.56 82 VAL A O 1
ATOM 585 N N . THR A 1 83 ? -7.427 -8.418 7.089 1.00 95.44 83 THR A N 1
ATOM 586 C CA . THR A 1 83 ? -7.996 -7.199 7.682 1.00 95.44 83 THR A CA 1
ATOM 587 C C . THR A 1 83 ? -9.512 -7.297 7.816 1.00 95.44 83 THR A C 1
ATOM 589 O O . THR A 1 83 ? -10.042 -6.970 8.875 1.00 95.44 83 THR A O 1
ATOM 592 N N . ASP A 1 84 ? -10.209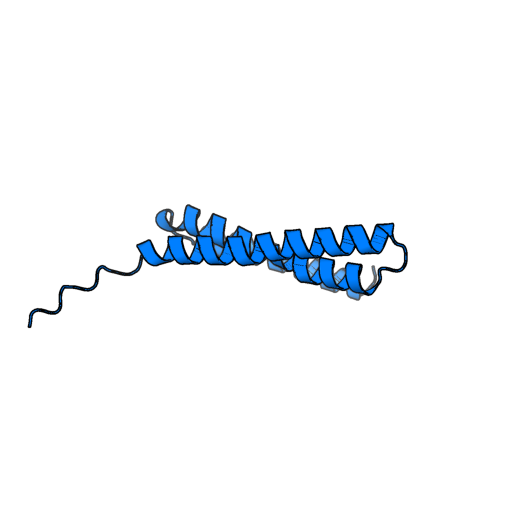 -7.796 6.793 1.00 94.56 84 ASP A N 1
ATOM 593 C CA . ASP A 1 84 ? -11.661 -7.989 6.836 1.00 94.56 84 ASP A CA 1
ATOM 594 C C . ASP A 1 84 ? -12.060 -8.928 7.982 1.00 94.56 84 ASP A C 1
ATOM 596 O O . ASP A 1 84 ? -12.834 -8.542 8.858 1.00 94.56 84 ASP A O 1
ATOM 600 N N . ARG A 1 85 ? -11.410 -10.095 8.090 1.00 94.06 85 ARG A N 1
ATOM 601 C CA . ARG A 1 85 ? -11.621 -11.030 9.210 1.00 94.06 85 ARG A CA 1
ATOM 602 C C . ARG A 1 85 ? -11.352 -10.413 10.578 1.00 94.06 85 ARG A C 1
ATOM 604 O O . ARG A 1 85 ? -12.044 -10.733 11.543 1.00 94.06 85 ARG A O 1
ATOM 611 N N . MET A 1 86 ? -10.352 -9.538 10.686 1.00 94.75 86 MET A N 1
ATOM 612 C CA . MET A 1 86 ? -10.085 -8.837 11.940 1.00 94.75 86 MET A CA 1
ATOM 613 C C . MET A 1 86 ? -11.197 -7.842 12.288 1.00 94.75 86 MET A C 1
ATOM 615 O O . MET A 1 86 ? -11.588 -7.739 13.451 1.00 94.75 86 MET A O 1
ATOM 619 N N . LEU A 1 87 ? -11.720 -7.122 11.293 1.00 92.75 87 LEU A N 1
ATOM 620 C CA . LEU A 1 87 ? -12.792 -6.144 11.473 1.00 92.75 87 LEU A CA 1
ATOM 621 C C . LEU A 1 87 ? -14.155 -6.801 11.730 1.00 92.75 87 LEU A C 1
ATOM 623 O O . LEU A 1 87 ? -14.993 -6.220 12.419 1.00 92.75 87 LEU A O 1
ATOM 627 N N . GLU A 1 88 ? -14.377 -8.029 11.261 1.00 92.12 88 GLU A N 1
ATOM 628 C CA . GLU A 1 88 ? -15.582 -8.803 11.577 1.00 92.12 88 GLU A CA 1
ATOM 629 C C . GLU A 1 88 ? -15.788 -9.021 13.077 1.00 92.12 88 GLU A C 1
ATOM 631 O O . GLU A 1 88 ? -16.929 -9.037 13.535 1.00 92.12 88 GLU A O 1
ATOM 636 N N . MET A 1 89 ? -14.709 -9.092 13.859 1.00 87.81 89 MET A N 1
ATOM 637 C CA . MET A 1 89 ? -14.771 -9.244 15.318 1.00 87.81 89 MET A CA 1
ATOM 638 C C . MET A 1 89 ? -15.411 -8.038 16.030 1.00 87.81 89 MET A C 1
ATOM 640 O O . MET A 1 89 ? -15.807 -8.149 17.188 1.00 87.81 89 MET A O 1
ATOM 644 N N . PHE A 1 90 ? -15.527 -6.895 15.345 1.00 87.44 90 PHE A N 1
ATOM 645 C CA . PHE A 1 90 ? -16.169 -5.679 15.850 1.00 87.44 90 PHE A CA 1
ATOM 646 C C . PHE A 1 90 ? -17.637 -5.556 15.426 1.00 87.44 90 PHE A C 1
ATOM 648 O O . PHE A 1 90 ? -18.344 -4.669 15.911 1.00 87.44 90 PHE A O 1
ATOM 655 N N . LYS A 1 91 ? -18.129 -6.436 14.542 1.00 80.94 91 LYS A N 1
ATOM 656 C CA . LYS A 1 91 ? -19.552 -6.495 14.201 1.00 80.94 91 LYS A CA 1
ATOM 657 C C . LYS A 1 91 ? -20.291 -7.046 15.426 1.00 80.94 91 LYS A C 1
ATOM 659 O O . LYS A 1 91 ? -20.031 -8.161 15.872 1.00 80.94 91 LYS A O 1
ATOM 664 N N . GLY A 1 92 ? -21.186 -6.244 16.007 1.00 71.56 92 GLY A N 1
ATOM 665 C CA . GLY A 1 92 ? -21.972 -6.649 17.173 1.00 71.56 92 GLY A CA 1
ATOM 666 C C . GLY A 1 92 ? -22.694 -7.977 16.927 1.00 71.56 92 GLY A C 1
ATOM 667 O O . GLY A 1 92 ? -23.205 -8.223 15.833 1.00 71.56 92 GLY A O 1
ATOM 668 N N . ARG A 1 93 ? -22.729 -8.843 17.947 1.00 66.06 93 ARG A N 1
ATOM 669 C CA . ARG A 1 93 ? -23.438 -10.128 17.903 1.00 66.06 93 ARG A CA 1
ATOM 670 C C . ARG A 1 93 ? -24.895 -9.849 17.522 1.00 66.06 93 ARG A C 1
ATOM 672 O O . ARG A 1 93 ? -25.598 -9.183 18.278 1.00 66.06 93 ARG A O 1
ATOM 679 N N . GLN A 1 94 ? -25.339 -10.312 16.351 1.00 63.97 94 GLN A N 1
ATOM 680 C CA . GLN A 1 94 ? -26.755 -10.242 15.987 1.00 63.97 94 GLN A CA 1
ATOM 681 C C . GLN A 1 94 ? -27.535 -10.977 17.080 1.00 63.97 94 GLN A C 1
ATOM 683 O O . GLN A 1 94 ? -27.296 -12.162 17.322 1.00 63.97 94 GLN A O 1
ATOM 688 N N . ALA A 1 95 ? -28.398 -10.256 17.801 1.00 60.91 95 ALA A N 1
ATOM 689 C CA . ALA A 1 95 ? -29.277 -10.870 18.785 1.00 60.91 95 ALA A CA 1
ATOM 690 C C . ALA A 1 95 ? -30.095 -11.964 18.076 1.00 60.91 95 ALA A C 1
ATOM 692 O O . ALA A 1 95 ? -30.551 -11.726 16.951 1.00 60.91 95 ALA A O 1
ATOM 693 N N . PRO A 1 96 ? -30.267 -13.157 18.677 1.00 60.69 96 PRO A N 1
ATOM 694 C CA . PRO A 1 96 ? -31.100 -14.185 18.078 1.00 60.69 96 PRO A CA 1
ATOM 695 C C . PRO A 1 96 ? -32.487 -13.585 17.845 1.00 60.69 96 PRO A C 1
ATOM 697 O O . PRO A 1 96 ? -33.105 -13.031 18.755 1.00 60.69 96 PRO A O 1
ATOM 700 N N . ARG A 1 97 ? -32.942 -13.624 16.591 1.00 66.56 97 ARG A N 1
ATOM 701 C CA . ARG A 1 97 ? -34.291 -13.207 16.224 1.00 66.56 97 ARG A CA 1
ATOM 702 C C . ARG A 1 97 ? -35.235 -14.242 16.828 1.00 66.56 97 ARG A C 1
ATOM 704 O O . ARG A 1 97 ? -35.431 -15.296 16.232 1.00 66.56 97 ARG A O 1
ATOM 711 N N . ASN A 1 98 ? -35.736 -13.965 18.031 1.00 63.09 98 ASN A N 1
ATOM 712 C CA . ASN A 1 98 ? -36.787 -14.758 18.657 1.00 63.09 98 ASN A CA 1
ATOM 713 C C . ASN A 1 98 ? -37.987 -14.760 17.698 1.00 63.09 98 ASN A C 1
ATOM 715 O O . ASN A 1 98 ? -38.552 -13.699 17.419 1.00 63.09 98 ASN A O 1
ATOM 719 N N . GLN A 1 99 ? -38.268 -15.932 17.127 1.00 58.72 99 GLN A N 1
ATOM 720 C CA . GLN A 1 99 ? -39.542 -16.247 16.485 1.00 58.72 99 GLN A CA 1
ATOM 721 C C . GLN A 1 99 ? -40.560 -16.587 17.568 1.00 58.72 99 GLN A C 1
ATOM 723 O O . GLN A 1 99 ? -40.143 -17.220 18.566 1.00 58.72 99 GLN A O 1
#

Solvent-accessible surface area (backbone atoms only — not comparable to full-atom values): 5449 Å² total; per-residue (Å²): 131,57,72,65,59,54,48,53,49,50,51,49,55,54,50,51,54,51,50,54,63,55,58,76,68,59,58,79,90,45,52,64,42,46,55,33,41,54,49,20,59,64,23,58,53,30,59,56,23,48,56,54,33,74,70,40,82,49,75,65,46,39,53,52,20,52,51,42,34,53,54,22,48,49,39,26,54,51,18,47,55,52,21,51,60,51,52,53,74,71,56,73,81,77,73,81,78,83,124